Protein AF-A0A925V8D1-F1 (afdb_monomer)

Foldseek 3Di:
DLDPVVVVQVVFVVVVCVVDPCPVVCCVVLVKDKDKGAQPSPDQQQADPVNIWIKMKRLDDPVDDQWDADPVGIDGDIQIETAGRVLVVQCVVPPSVSNVQQSVLLNVDPCSSDRDPPDDRSD

Structure (mmCIF, N/CA/C/O backbone):
data_AF-A0A925V8D1-F1
#
_entry.id   AF-A0A925V8D1-F1
#
loop_
_atom_site.group_PDB
_atom_site.id
_atom_site.type_symbol
_atom_site.label_atom_id
_atom_site.label_alt_id
_atom_site.label_comp_id
_atom_site.label_asym_id
_atom_site.label_entity_id
_atom_site.label_seq_id
_atom_site.pdbx_PDB_ins_code
_atom_site.Cartn_x
_atom_site.Cartn_y
_atom_site.Cartn_z
_atom_site.occupancy
_atom_site.B_iso_or_equiv
_atom_site.auth_seq_id
_atom_site.auth_comp_id
_atom_site.auth_asym_id
_atom_site.auth_atom_id
_atom_site.pdbx_PDB_model_num
ATOM 1 N N . ALA A 1 1 ? 9.541 17.944 14.542 1.00 38.28 1 ALA A N 1
ATOM 2 C CA . ALA A 1 1 ? 8.964 18.484 13.297 1.00 38.28 1 ALA A CA 1
ATOM 3 C C . ALA A 1 1 ? 7.792 17.599 12.910 1.00 38.28 1 ALA A C 1
ATOM 5 O O . ALA A 1 1 ? 8.000 16.404 12.739 1.00 38.28 1 ALA A O 1
ATOM 6 N N . ILE A 1 2 ? 6.575 18.142 12.846 1.00 41.06 2 ILE A N 1
ATOM 7 C CA . ILE A 1 2 ? 5.410 17.414 12.327 1.00 41.06 2 ILE A CA 1
ATOM 8 C C . ILE A 1 2 ? 5.561 17.423 10.802 1.00 41.06 2 ILE A C 1
ATOM 10 O O . ILE A 1 2 ? 4.978 18.244 10.103 1.00 41.06 2 ILE A O 1
ATOM 14 N N . GLY A 1 3 ? 6.476 16.595 10.296 1.00 56.97 3 GLY A N 1
ATOM 15 C CA . GLY A 1 3 ? 6.485 16.254 8.881 1.00 56.97 3 GLY A CA 1
ATOM 16 C C . GLY A 1 3 ? 5.182 15.525 8.572 1.00 56.97 3 GLY A C 1
ATOM 17 O O . GLY A 1 3 ? 4.668 14.804 9.425 1.00 56.97 3 GLY A O 1
ATOM 18 N N . SER A 1 4 ? 4.620 15.746 7.384 1.00 84.12 4 SER A N 1
ATOM 19 C CA . SER A 1 4 ? 3.438 15.007 6.935 1.00 84.12 4 SER A CA 1
ATOM 20 C C . SER A 1 4 ? 3.664 13.507 7.157 1.00 84.12 4 SER A C 1
ATOM 22 O O . SER A 1 4 ? 4.673 12.973 6.703 1.00 84.12 4 SER A O 1
ATOM 24 N N . TRP A 1 5 ? 2.745 12.825 7.844 1.00 90.81 5 TRP A N 1
ATOM 25 C CA . TRP A 1 5 ? 2.820 11.381 8.110 1.00 90.81 5 TRP A CA 1
ATOM 26 C C . TRP A 1 5 ? 2.987 10.550 6.823 1.00 90.81 5 TRP A C 1
ATOM 28 O O . TRP A 1 5 ? 3.522 9.445 6.854 1.00 90.81 5 TRP A O 1
ATOM 38 N N . LEU A 1 6 ? 2.602 11.111 5.670 1.00 92.00 6 LEU A N 1
ATOM 39 C CA . LEU A 1 6 ? 2.858 10.549 4.344 1.00 92.00 6 LEU A CA 1
ATOM 40 C C . LEU A 1 6 ? 4.354 10.469 4.012 1.00 92.00 6 LEU A C 1
ATOM 42 O O . LEU A 1 6 ? 4.805 9.466 3.463 1.00 92.00 6 LEU A O 1
ATOM 46 N N . LEU A 1 7 ? 5.139 11.492 4.366 1.00 92.50 7 LEU A N 1
ATOM 47 C CA . LEU A 1 7 ? 6.595 11.447 4.216 1.00 92.50 7 LEU A CA 1
ATOM 48 C C . LEU A 1 7 ? 7.181 10.359 5.117 1.00 92.50 7 LEU A C 1
ATOM 50 O O . LEU A 1 7 ? 8.012 9.575 4.665 1.00 92.50 7 LEU A O 1
ATOM 54 N N . SER A 1 8 ? 6.697 10.263 6.358 1.00 91.38 8 SER A N 1
ATOM 55 C CA . SER A 1 8 ? 7.116 9.208 7.282 1.00 91.38 8 SER A CA 1
ATOM 56 C C . SER A 1 8 ? 6.787 7.811 6.756 1.00 91.38 8 SER A C 1
ATOM 58 O O . SER A 1 8 ? 7.603 6.911 6.911 1.00 91.38 8 SER A O 1
ATOM 60 N N . ALA A 1 9 ? 5.665 7.629 6.053 1.00 93.75 9 ALA A N 1
ATOM 61 C CA . ALA A 1 9 ? 5.346 6.360 5.402 1.00 93.75 9 ALA A CA 1
ATOM 62 C C . ALA A 1 9 ? 6.382 5.960 4.349 1.00 93.75 9 ALA A C 1
ATOM 64 O O . ALA A 1 9 ? 6.853 4.822 4.349 1.00 93.75 9 ALA A O 1
ATOM 65 N N . VAL A 1 10 ? 6.786 6.898 3.490 1.00 93.94 10 VAL A N 1
ATOM 66 C CA . VAL A 1 10 ? 7.833 6.640 2.493 1.00 93.94 10 VAL A CA 1
ATOM 67 C C . VAL A 1 10 ? 9.169 6.349 3.177 1.00 93.94 10 VAL A 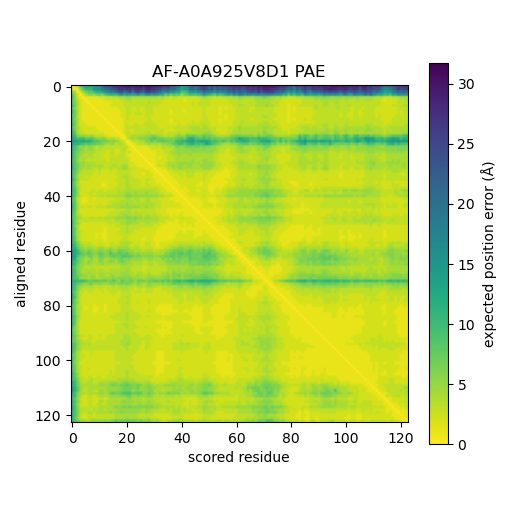C 1
ATOM 69 O O . VAL A 1 10 ? 9.854 5.406 2.784 1.00 93.94 10 VAL A O 1
ATOM 72 N N . GLN A 1 11 ? 9.534 7.105 4.218 1.00 94.19 11 GLN A N 1
ATOM 73 C CA . GLN A 1 11 ? 10.780 6.903 4.966 1.00 94.19 11 GLN A CA 1
ATOM 74 C C . GLN A 1 11 ? 10.842 5.523 5.633 1.00 94.19 11 GLN A C 1
ATOM 76 O O . GLN A 1 11 ? 11.807 4.790 5.431 1.00 94.19 11 GLN A O 1
ATOM 81 N N . GLU A 1 12 ? 9.806 5.137 6.375 1.00 93.81 12 GLU A N 1
ATOM 82 C CA . GLU A 1 12 ? 9.750 3.850 7.075 1.00 93.81 12 GLU A CA 1
ATOM 83 C C . GLU A 1 12 ? 9.778 2.656 6.110 1.00 93.81 12 GLU A C 1
ATOM 85 O O . GLU A 1 12 ? 10.501 1.681 6.334 1.00 93.81 12 GLU A O 1
ATOM 90 N N . VAL A 1 13 ? 9.043 2.735 4.993 1.00 93.38 13 VAL A N 1
ATOM 91 C CA . VAL A 1 13 ? 9.110 1.700 3.951 1.00 93.38 13 VAL A CA 1
ATOM 92 C C . VAL A 1 13 ? 10.498 1.655 3.322 1.00 93.38 13 VAL A C 1
ATOM 94 O O . VAL A 1 13 ? 11.020 0.569 3.094 1.00 93.38 13 VAL A O 1
ATOM 97 N N . SER A 1 14 ? 11.130 2.807 3.089 1.00 93.00 14 SER A N 1
ATOM 98 C CA . SER A 1 14 ? 12.487 2.865 2.533 1.00 93.00 14 SER A CA 1
ATOM 99 C C . SER A 1 14 ? 13.499 2.192 3.460 1.00 93.00 14 SER A C 1
ATOM 101 O O . SER A 1 14 ? 14.301 1.385 2.991 1.00 93.00 14 SER A O 1
ATOM 103 N N . TYR A 1 15 ? 13.425 2.441 4.773 1.00 91.75 15 TYR A N 1
ATOM 104 C CA . TYR A 1 15 ? 14.253 1.741 5.758 1.00 91.75 15 TYR A CA 1
ATOM 105 C C . TYR A 1 15 ? 13.968 0.241 5.791 1.00 91.75 15 TYR A C 1
ATOM 107 O O . TYR A 1 15 ? 14.907 -0.552 5.820 1.00 91.75 15 TYR A O 1
ATOM 115 N N . THR A 1 16 ? 12.698 -0.158 5.713 1.00 87.94 16 THR A N 1
ATOM 116 C CA . THR A 1 16 ? 12.327 -1.577 5.669 1.00 87.94 16 THR A CA 1
ATOM 117 C C . THR A 1 16 ? 12.907 -2.264 4.431 1.00 87.94 16 THR A C 1
ATOM 119 O O . THR A 1 16 ? 13.508 -3.326 4.546 1.00 87.94 16 THR A O 1
ATOM 122 N N . CYS A 1 17 ? 12.804 -1.640 3.257 1.00 88.69 17 CYS A N 1
ATOM 123 C CA . CYS A 1 17 ? 13.371 -2.153 2.008 1.00 88.69 17 CYS A CA 1
ATOM 124 C C . CYS A 1 17 ? 14.906 -2.182 2.011 1.00 88.69 17 CYS A C 1
ATOM 126 O O . CYS A 1 17 ? 15.501 -3.072 1.408 1.00 88.69 17 CYS A O 1
ATOM 128 N N . ALA A 1 18 ? 15.555 -1.210 2.656 1.00 89.62 18 ALA A N 1
ATOM 129 C CA . ALA A 1 18 ? 17.011 -1.164 2.766 1.00 89.62 18 ALA A CA 1
ATOM 130 C C . ALA A 1 18 ? 17.547 -2.219 3.748 1.00 89.62 18 ALA A C 1
ATOM 132 O O . ALA A 1 18 ? 18.579 -2.832 3.484 1.00 89.62 18 ALA A O 1
ATOM 133 N N . GLY A 1 19 ? 16.845 -2.444 4.864 1.00 86.38 19 GLY A N 1
ATOM 134 C CA . GLY A 1 19 ? 17.207 -3.446 5.871 1.00 86.38 19 GLY A CA 1
ATOM 135 C C . GLY A 1 19 ? 16.857 -4.878 5.462 1.00 86.38 19 GLY A C 1
ATOM 136 O O . GLY A 1 19 ? 17.552 -5.817 5.845 1.00 86.38 19 GLY A O 1
ATOM 137 N N . HIS A 1 20 ? 15.813 -5.051 4.649 1.00 79.38 20 HIS A N 1
ATOM 138 C CA . HIS A 1 20 ? 15.366 -6.341 4.134 1.00 79.38 20 HIS A CA 1
ATOM 139 C C . HIS A 1 20 ? 15.445 -6.346 2.606 1.00 79.38 20 HIS A C 1
ATOM 141 O O . HIS A 1 20 ? 14.546 -5.878 1.906 1.00 79.38 20 HIS A O 1
ATOM 147 N N . GLY A 1 21 ? 16.531 -6.907 2.071 1.00 75.88 21 GLY A N 1
ATOM 148 C CA . GLY A 1 21 ? 16.655 -7.140 0.635 1.00 75.88 21 GLY A CA 1
ATOM 149 C C . GLY A 1 21 ? 15.524 -8.025 0.090 1.00 75.88 21 GLY A C 1
ATOM 150 O O . GLY A 1 21 ? 14.888 -8.786 0.814 1.00 75.88 21 GLY A O 1
ATOM 151 N N . GLY A 1 22 ? 15.273 -7.946 -1.219 1.00 84.25 22 GLY A N 1
ATOM 152 C CA . GLY A 1 22 ? 14.327 -8.839 -1.900 1.00 84.25 22 GLY A CA 1
ATOM 153 C C . GLY A 1 22 ? 12.894 -8.319 -2.038 1.00 84.25 22 GLY A C 1
ATOM 154 O O . GLY A 1 22 ? 12.107 -8.966 -2.724 1.00 84.25 22 GLY A O 1
ATOM 155 N N . VAL A 1 23 ? 12.559 -7.130 -1.519 1.00 85.62 23 VAL A N 1
ATOM 156 C CA . VAL A 1 23 ? 11.227 -6.514 -1.726 1.00 85.62 23 VAL A CA 1
ATOM 157 C C . VAL A 1 23 ? 10.873 -6.410 -3.211 1.00 85.62 23 VAL A C 1
ATOM 159 O O . VAL A 1 23 ? 9.750 -6.716 -3.599 1.00 85.62 23 VAL A O 1
ATOM 162 N N . ARG A 1 24 ? 11.849 -6.078 -4.068 1.00 86.88 24 ARG A N 1
ATOM 163 C CA . ARG A 1 24 ? 11.671 -6.100 -5.527 1.00 86.88 24 ARG A CA 1
ATOM 164 C C . ARG A 1 24 ? 11.192 -7.467 -6.026 1.00 86.88 24 ARG A C 1
ATOM 166 O O . ARG A 1 24 ? 10.194 -7.529 -6.729 1.00 86.88 24 ARG A O 1
ATOM 173 N N . LYS A 1 25 ? 11.883 -8.543 -5.638 1.00 90.38 25 LYS A N 1
ATOM 174 C CA . LYS A 1 25 ? 11.542 -9.913 -6.043 1.00 90.38 25 LYS A CA 1
ATOM 175 C C . LYS A 1 25 ? 10.141 -10.294 -5.557 1.00 90.38 25 LYS A C 1
ATOM 177 O O . LYS A 1 25 ? 9.363 -10.832 -6.330 1.00 90.38 25 LYS A O 1
ATOM 182 N N . LEU A 1 26 ? 9.793 -9.930 -4.322 1.00 90.75 26 LEU A N 1
ATOM 183 C CA . LEU A 1 26 ? 8.455 -10.164 -3.775 1.00 90.75 26 LEU A CA 1
ATOM 184 C C . LEU A 1 26 ? 7.365 -9.428 -4.564 1.00 90.75 26 LEU A C 1
ATOM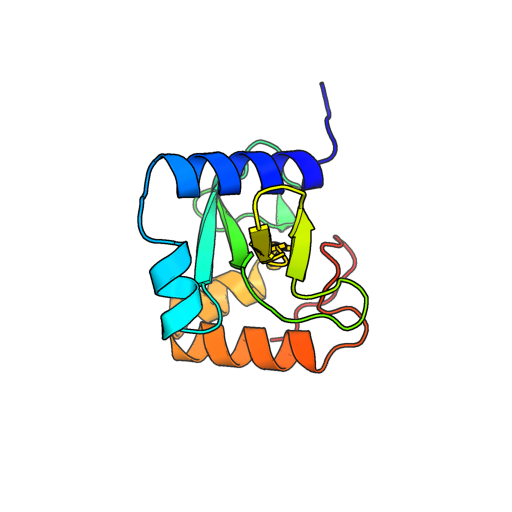 186 O O . LEU A 1 26 ? 6.311 -10.000 -4.817 1.00 90.75 26 LEU A O 1
ATOM 190 N N . ILE A 1 27 ? 7.604 -8.179 -4.974 1.00 90.62 27 ILE A N 1
ATOM 191 C CA . ILE A 1 27 ? 6.659 -7.432 -5.818 1.00 90.62 27 ILE A CA 1
ATOM 192 C C . ILE A 1 27 ? 6.552 -8.071 -7.209 1.00 90.62 27 ILE A C 1
ATOM 194 O O . ILE A 1 27 ? 5.457 -8.132 -7.763 1.00 90.62 27 ILE A O 1
ATOM 198 N N . ASP A 1 28 ? 7.663 -8.541 -7.777 1.00 91.00 28 ASP A N 1
ATOM 199 C CA . ASP A 1 28 ? 7.677 -9.205 -9.085 1.00 91.00 28 ASP A CA 1
ATOM 200 C C . ASP A 1 28 ? 6.898 -10.537 -9.055 1.00 91.00 28 ASP A C 1
ATOM 202 O O . ASP A 1 28 ? 6.150 -10.823 -9.987 1.00 91.00 28 ASP A O 1
ATOM 206 N N . GLU A 1 29 ? 7.011 -11.317 -7.976 1.00 91.56 29 GLU A N 1
ATOM 207 C CA . GLU A 1 29 ? 6.347 -12.623 -7.827 1.00 91.56 29 GLU A CA 1
ATOM 208 C C . GLU A 1 29 ? 4.884 -12.514 -7.371 1.00 91.56 29 GLU A C 1
ATOM 210 O O . GLU A 1 29 ? 4.022 -13.248 -7.851 1.00 91.56 29 GLU A O 1
ATOM 215 N N . MET A 1 30 ? 4.588 -11.603 -6.440 1.00 90.06 30 MET A N 1
ATOM 216 C CA . MET A 1 30 ? 3.286 -11.536 -5.761 1.00 90.06 30 MET A CA 1
ATOM 217 C C . MET A 1 30 ? 2.389 -10.401 -6.267 1.00 90.06 30 MET A C 1
ATOM 219 O O . MET A 1 30 ? 1.228 -10.312 -5.862 1.00 90.06 30 MET A O 1
ATOM 223 N N . GLY A 1 31 ? 2.915 -9.497 -7.098 1.00 91.19 31 GLY A N 1
ATOM 224 C CA . GLY A 1 31 ? 2.236 -8.293 -7.584 1.00 91.19 31 GLY A CA 1
ATOM 225 C C . GLY A 1 31 ? 2.126 -7.186 -6.531 1.00 91.19 31 GLY A C 1
ATOM 226 O O . GLY A 1 31 ? 2.517 -6.049 -6.790 1.00 91.19 31 GLY A O 1
ATOM 227 N N . THR A 1 32 ? 1.636 -7.518 -5.332 1.00 93.75 32 THR A N 1
ATOM 228 C CA . THR A 1 32 ? 1.555 -6.606 -4.184 1.00 93.75 32 THR A CA 1
ATOM 229 C C . THR A 1 32 ? 2.161 -7.209 -2.923 1.00 93.75 32 THR A C 1
ATOM 231 O O . THR A 1 32 ? 2.088 -8.419 -2.681 1.00 93.75 32 THR A O 1
ATOM 234 N N . VAL A 1 33 ? 2.730 -6.343 -2.083 1.00 94.00 33 VAL A N 1
ATOM 235 C CA . VAL A 1 33 ? 3.366 -6.715 -0.811 1.00 94.00 33 VAL A CA 1
ATOM 236 C C . VAL A 1 33 ? 2.820 -5.831 0.298 1.00 94.00 33 VAL A C 1
ATOM 238 O O . VAL A 1 33 ? 2.795 -4.612 0.161 1.00 94.00 33 VAL A O 1
ATOM 241 N N . SER A 1 34 ? 2.380 -6.444 1.394 1.00 94.12 34 SER A N 1
ATOM 242 C CA . SER A 1 34 ? 1.987 -5.737 2.612 1.00 94.12 34 SER A CA 1
ATOM 243 C C . SER A 1 34 ? 3.157 -5.702 3.588 1.00 94.12 34 SER A C 1
ATOM 245 O O . SER A 1 34 ? 3.789 -6.731 3.827 1.00 94.12 34 SER A O 1
ATOM 247 N N . VAL A 1 35 ? 3.418 -4.537 4.165 1.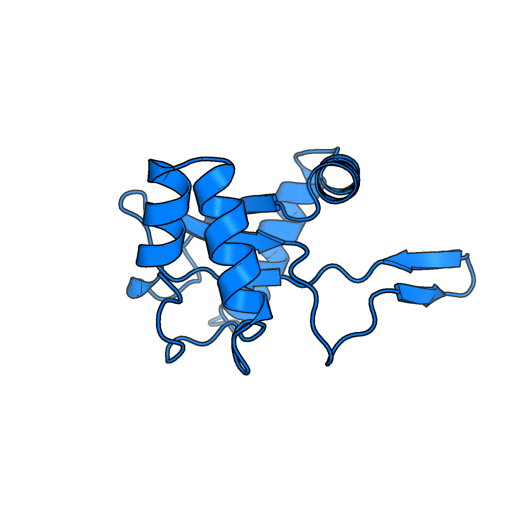00 93.25 35 VAL A N 1
ATOM 248 C CA . VAL A 1 35 ? 4.474 -4.300 5.148 1.00 93.25 35 VAL A CA 1
ATOM 249 C C . VAL A 1 35 ? 3.863 -3.548 6.320 1.00 93.25 35 VAL A C 1
ATOM 251 O O . VAL A 1 35 ? 3.089 -2.615 6.127 1.00 93.25 35 VAL A O 1
ATOM 254 N N . GLU A 1 36 ? 4.211 -3.935 7.538 1.00 94.75 36 GLU A N 1
ATOM 255 C CA . GLU A 1 36 ? 3.932 -3.113 8.711 1.00 94.75 36 GLU A CA 1
ATOM 256 C C . GLU A 1 36 ? 5.144 -2.231 9.018 1.00 94.75 36 GLU A C 1
ATOM 258 O O . GLU A 1 36 ? 6.283 -2.693 8.937 1.00 94.75 36 GLU A O 1
ATOM 263 N N . VAL A 1 37 ? 4.903 -0.985 9.418 1.00 94.50 37 VAL A N 1
ATOM 264 C CA . VAL A 1 37 ? 5.931 0.004 9.778 1.00 94.50 37 VAL A CA 1
ATOM 265 C C . VAL A 1 37 ? 5.667 0.615 11.154 1.00 94.50 37 VAL A C 1
ATOM 267 O O . VAL A 1 37 ? 4.621 0.368 11.762 1.00 94.50 37 VAL A O 1
ATOM 270 N N . SER A 1 38 ? 6.620 1.386 11.684 1.00 93.81 38 SER A N 1
ATOM 271 C CA . SER A 1 38 ? 6.419 2.125 12.935 1.00 93.81 38 SER A CA 1
ATOM 272 C C . SER A 1 38 ? 5.275 3.136 12.801 1.00 93.81 38 SER A C 1
ATOM 274 O O . SER A 1 38 ? 5.266 3.952 11.883 1.00 93.81 38 SER A O 1
ATOM 276 N N . GLY A 1 39 ? 4.322 3.129 13.739 1.00 92.94 39 GLY A N 1
ATOM 277 C CA . GLY A 1 39 ? 3.201 4.074 13.757 1.00 92.94 39 GLY A CA 1
ATOM 278 C C . GLY A 1 39 ? 3.512 5.427 14.405 1.00 92.94 39 GLY A C 1
ATOM 279 O O . GLY A 1 39 ? 2.642 6.292 14.426 1.00 92.94 39 GLY A O 1
ATOM 280 N N . ARG A 1 40 ? 4.730 5.656 14.924 1.00 91.94 40 ARG A N 1
ATOM 281 C CA . ARG A 1 40 ? 5.065 6.830 15.765 1.00 91.94 40 ARG A CA 1
ATOM 282 C C . ARG A 1 40 ? 4.708 8.181 15.128 1.00 91.94 40 ARG A C 1
ATOM 284 O O . ARG A 1 40 ? 4.332 9.103 15.844 1.00 91.94 40 ARG A O 1
ATOM 291 N N . ALA A 1 41 ? 4.852 8.307 13.811 1.00 91.50 41 ALA A N 1
ATOM 292 C CA . ALA A 1 41 ? 4.566 9.539 13.072 1.00 91.50 41 ALA A CA 1
ATOM 293 C C . ALA A 1 41 ? 3.176 9.556 12.406 1.00 91.50 41 ALA A C 1
ATOM 295 O O . ALA A 1 41 ? 2.842 10.513 11.713 1.00 91.50 41 ALA A O 1
ATOM 296 N N . PHE A 1 42 ? 2.374 8.506 12.592 1.00 94.06 42 PHE A N 1
ATOM 297 C CA . PHE A 1 42 ? 1.070 8.340 11.959 1.00 94.06 42 PHE A CA 1
ATOM 298 C C . PHE A 1 42 ? -0.075 8.689 12.913 1.00 94.06 42 PHE A C 1
ATOM 300 O O . PHE A 1 42 ? 0.049 8.480 14.122 1.00 94.06 42 PHE A O 1
ATOM 307 N N . PRO A 1 43 ? -1.227 9.131 12.384 1.00 94.12 43 PRO A N 1
ATOM 308 C CA . PRO A 1 43 ? -2.445 9.287 13.168 1.00 94.12 43 PRO A CA 1
ATOM 309 C C . PRO A 1 43 ? -2.843 7.998 13.915 1.00 94.12 43 PRO A C 1
ATOM 311 O O . PRO A 1 43 ? -2.860 6.930 13.297 1.00 94.12 43 PRO A O 1
ATOM 314 N N . PRO A 1 44 ? -3.226 8.079 15.206 1.00 94.19 44 PRO A N 1
ATOM 315 C CA . PRO A 1 44 ? -3.500 6.898 16.033 1.00 94.19 44 PRO A CA 1
ATOM 316 C C . PRO A 1 44 ? -4.578 5.945 15.504 1.00 94.19 44 PRO A C 1
ATOM 318 O O . PRO A 1 44 ? -4.515 4.747 15.745 1.00 94.19 44 PRO A O 1
ATOM 321 N N . HIS A 1 45 ? -5.564 6.442 14.756 1.00 93.00 45 HIS A N 1
ATOM 322 C CA . HIS A 1 45 ? -6.649 5.608 14.223 1.00 93.00 45 HIS A CA 1
ATOM 323 C C . HIS A 1 45 ? -6.203 4.645 13.105 1.00 93.00 45 HIS A C 1
ATOM 325 O O . HIS A 1 45 ? -6.951 3.738 12.750 1.00 93.00 45 HIS A O 1
ATOM 331 N N . LEU A 1 46 ? -4.999 4.825 12.550 1.00 95.31 46 LEU A N 1
ATOM 332 C CA . LEU A 1 46 ? -4.399 3.894 11.587 1.00 95.31 46 LEU A CA 1
ATOM 333 C C . LEU A 1 46 ? -3.625 2.758 12.269 1.00 95.31 46 LEU A C 1
ATOM 335 O O . LEU A 1 46 ? -3.153 1.845 11.594 1.00 95.31 46 LEU A O 1
ATOM 339 N N . HIS A 1 47 ? -3.436 2.829 13.588 1.00 96.62 47 HIS A N 1
ATOM 340 C CA . HIS A 1 47 ? -2.587 1.893 14.313 1.00 96.62 47 HIS A CA 1
ATOM 341 C C . HIS A 1 47 ? -3.318 0.572 14.561 1.00 96.62 47 HIS A C 1
ATOM 343 O O . HIS A 1 47 ? -4.483 0.545 14.962 1.00 96.62 47 HIS A O 1
ATOM 349 N N . ASN A 1 48 ? -2.609 -0.541 14.391 1.00 95.44 48 ASN A N 1
ATOM 350 C CA . ASN A 1 48 ? -3.023 -1.813 14.968 1.00 95.44 48 ASN A CA 1
ATOM 351 C C . ASN A 1 48 ? -2.792 -1.821 16.492 1.00 95.44 48 ASN A C 1
ATOM 353 O O . ASN A 1 48 ? -2.248 -0.884 17.078 1.00 95.44 48 ASN A O 1
ATOM 357 N N . GLN A 1 49 ? -3.163 -2.924 17.140 1.00 94.00 49 GLN A N 1
ATOM 358 C CA . GLN A 1 49 ? -2.993 -3.129 18.587 1.00 94.00 49 GLN A CA 1
ATOM 359 C C . GLN A 1 49 ? -1.535 -3.048 19.085 1.00 94.00 49 GLN A C 1
ATOM 361 O O . GLN A 1 49 ? -1.300 -2.922 20.282 1.00 94.00 49 GLN A O 1
ATOM 366 N N . HIS A 1 50 ? -0.555 -3.111 18.179 1.00 95.06 50 HIS A N 1
ATOM 367 C CA . HIS A 1 50 ? 0.874 -3.016 18.478 1.00 95.06 50 HIS A CA 1
ATOM 368 C C . HIS A 1 50 ? 1.453 -1.623 18.173 1.00 95.06 50 HIS A C 1
ATOM 370 O O . HIS A 1 50 ? 2.670 -1.451 18.197 1.00 95.06 50 HIS A O 1
ATOM 376 N N . GLY A 1 51 ? 0.614 -0.629 17.855 1.00 95.56 51 GLY A N 1
ATOM 377 C CA . GLY A 1 51 ? 1.074 0.717 17.498 1.00 95.56 51 GLY A CA 1
ATOM 378 C C . GLY A 1 51 ? 1.768 0.781 16.133 1.00 95.56 51 GLY A C 1
ATOM 379 O O . GLY A 1 51 ? 2.589 1.669 15.893 1.00 95.56 51 GLY A O 1
ATOM 380 N N . ARG A 1 52 ? 1.491 -0.183 15.246 1.00 96.44 52 ARG A N 1
ATOM 381 C CA . ARG A 1 52 ? 2.066 -0.270 13.898 1.00 96.44 52 ARG A CA 1
ATOM 382 C C . ARG A 1 52 ? 1.036 0.077 12.840 1.00 96.44 52 ARG A C 1
ATOM 384 O O . ARG A 1 52 ? -0.161 -0.086 13.057 1.00 96.44 52 ARG A O 1
ATOM 391 N N . VAL A 1 53 ? 1.512 0.533 11.688 1.00 96.88 53 VAL A N 1
ATOM 392 C CA . VAL A 1 53 ? 0.662 0.894 10.547 1.00 96.88 53 VAL A CA 1
ATOM 393 C C . VAL A 1 53 ? 0.961 -0.020 9.374 1.00 96.88 53 VAL A C 1
ATOM 395 O O . VAL A 1 53 ? 2.117 -0.328 9.090 1.00 96.88 53 VAL A O 1
ATOM 398 N N . GLY A 1 54 ? -0.099 -0.455 8.701 1.00 96.19 54 GLY A N 1
ATOM 399 C CA . GLY A 1 54 ? -0.024 -1.301 7.523 1.00 96.19 54 GLY A CA 1
ATOM 400 C C . GLY A 1 54 ? 0.131 -0.471 6.260 1.00 96.19 54 GLY A C 1
ATOM 401 O O . GLY A 1 54 ? -0.528 0.552 6.078 1.00 96.19 54 GLY A O 1
ATOM 402 N N . VAL A 1 55 ? 0.979 -0.939 5.358 1.00 96.06 55 VAL A N 1
ATOM 403 C CA . VAL A 1 55 ? 1.222 -0.316 4.064 1.00 96.06 55 VAL A CA 1
ATOM 404 C C . VAL A 1 55 ? 1.194 -1.388 2.988 1.00 96.06 55 VAL A C 1
ATOM 406 O O . VAL A 1 55 ? 1.765 -2.464 3.156 1.00 96.06 55 VAL A O 1
ATOM 409 N N . LEU A 1 56 ? 0.539 -1.094 1.871 1.00 95.81 56 LEU A N 1
ATOM 410 C CA . LEU A 1 56 ? 0.477 -1.958 0.705 1.00 95.81 56 LEU A CA 1
ATOM 411 C C . LEU A 1 56 ? 1.267 -1.337 -0.447 1.00 95.81 56 LEU A C 1
ATOM 413 O O . LEU A 1 56 ? 1.050 -0.187 -0.830 1.00 95.81 56 LEU A O 1
ATOM 417 N N . LEU A 1 57 ? 2.190 -2.119 -0.997 1.00 94.31 57 LEU A N 1
ATOM 418 C CA . LEU A 1 57 ? 3.067 -1.735 -2.093 1.00 94.31 57 LEU A CA 1
ATOM 419 C C . LEU A 1 57 ? 2.607 -2.391 -3.391 1.00 94.31 57 LEU A C 1
ATOM 421 O O . LEU A 1 57 ? 2.262 -3.574 -3.404 1.00 94.31 57 LEU A O 1
ATOM 425 N N . GLY A 1 58 ? 2.666 -1.637 -4.488 1.00 92.25 58 GLY A N 1
ATOM 426 C CA . GLY A 1 58 ? 2.488 -2.168 -5.841 1.00 92.25 58 GLY A CA 1
ATOM 427 C C . GLY A 1 58 ? 1.048 -2.201 -6.346 1.00 92.25 58 GLY A C 1
ATOM 428 O O . GLY A 1 58 ? 0.810 -2.753 -7.416 1.00 92.25 58 GLY A O 1
ATOM 429 N N . VAL A 1 59 ? 0.095 -1.595 -5.628 1.00 92.12 59 VAL A N 1
ATOM 430 C CA . VAL A 1 59 ? -1.261 -1.384 -6.158 1.00 92.12 59 VAL A CA 1
ATOM 431 C C . VAL A 1 59 ? -1.166 -0.429 -7.353 1.00 92.12 59 VAL A C 1
ATOM 433 O O . VAL A 1 59 ? -0.726 0.707 -7.172 1.00 92.12 59 VAL A O 1
ATOM 436 N N . PRO A 1 60 ? -1.522 -0.856 -8.576 1.00 87.75 60 PRO A N 1
ATOM 437 C CA . PRO A 1 60 ? -1.422 -0.001 -9.749 1.00 87.75 60 PRO A CA 1
ATOM 438 C C . PRO A 1 60 ? -2.396 1.175 -9.649 1.00 87.75 60 PRO A C 1
ATOM 440 O O . PRO A 1 60 ? -3.477 1.068 -9.076 1.00 87.75 60 PRO A O 1
ATOM 443 N N . THR A 1 61 ? -2.017 2.299 -10.249 1.00 85.06 61 THR A N 1
ATOM 444 C CA . THR A 1 61 ? -2.854 3.496 -10.336 1.00 85.06 61 THR A CA 1
ATOM 445 C C . THR A 1 61 ? -2.761 4.099 -11.731 1.00 85.06 61 THR A C 1
ATOM 447 O O . THR A 1 61 ? -1.712 4.036 -12.368 1.00 85.06 61 THR A O 1
ATOM 450 N N . ALA A 1 62 ? -3.855 4.691 -12.206 1.00 83.62 62 ALA A N 1
ATOM 451 C CA . ALA A 1 62 ? -3.889 5.374 -13.496 1.00 83.62 62 ALA A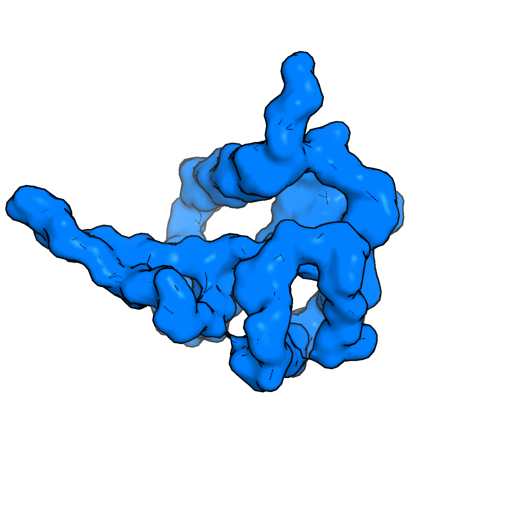 CA 1
ATOM 452 C C . ALA A 1 62 ? -3.164 6.733 -13.475 1.00 83.62 62 ALA A C 1
ATOM 454 O O . ALA A 1 62 ? -2.853 7.270 -14.534 1.00 83.62 62 ALA A O 1
ATOM 455 N N . VAL A 1 63 ? -2.895 7.297 -12.288 1.00 85.69 63 VAL A N 1
ATOM 456 C CA . VAL A 1 63 ? -2.327 8.652 -12.155 1.00 85.69 63 VAL A CA 1
ATOM 457 C C . VAL A 1 63 ? -0.798 8.694 -12.078 1.00 85.69 63 VAL A C 1
ATOM 459 O O . VAL A 1 63 ? -0.215 9.760 -12.245 1.00 85.69 63 VAL A O 1
ATOM 462 N N . VAL A 1 64 ? -0.135 7.559 -11.830 1.00 85.75 64 VAL A N 1
ATOM 463 C CA . VAL A 1 64 ? 1.333 7.465 -11.747 1.00 85.75 64 VAL A CA 1
ATOM 464 C C . VAL A 1 64 ? 1.817 6.430 -12.763 1.00 85.75 64 VAL A C 1
ATOM 466 O O . VAL A 1 64 ? 1.319 5.303 -12.751 1.00 85.75 64 VAL A O 1
ATOM 469 N N . PRO A 1 65 ? 2.786 6.762 -13.637 1.00 91.31 65 PRO A N 1
ATOM 470 C CA . PRO A 1 65 ? 3.308 5.801 -14.600 1.00 91.31 65 PRO A CA 1
ATOM 471 C C . PRO A 1 65 ? 4.027 4.659 -13.876 1.00 91.31 65 PRO A C 1
ATOM 473 O O . PRO A 1 65 ? 4.726 4.881 -12.894 1.00 91.31 65 PRO A O 1
ATOM 476 N N . GLY A 1 66 ? 3.922 3.429 -14.381 1.00 91.25 66 GLY A N 1
ATOM 477 C CA . GLY A 1 66 ? 4.596 2.280 -13.755 1.00 91.25 66 GLY A CA 1
ATOM 478 C C . GLY A 1 66 ? 6.126 2.315 -13.862 1.00 91.25 66 GLY A C 1
ATOM 479 O O . GLY A 1 66 ? 6.814 1.633 -13.104 1.00 91.25 66 GLY A O 1
ATOM 480 N N . TRP A 1 67 ? 6.668 3.098 -14.797 1.00 94.50 67 TRP A N 1
ATOM 481 C CA . TRP A 1 67 ? 8.102 3.226 -15.040 1.00 94.50 67 TRP A CA 1
ATOM 482 C C . TRP A 1 67 ? 8.462 4.640 -15.481 1.00 94.50 67 TRP A C 1
ATOM 484 O O . TRP A 1 67 ? 7.695 5.277 -16.201 1.00 94.50 67 TRP A O 1
ATOM 494 N N . ILE A 1 68 ? 9.668 5.071 -15.130 1.00 95.88 68 ILE A N 1
ATOM 495 C CA . ILE A 1 68 ? 10.305 6.279 -15.659 1.00 95.88 68 ILE A CA 1
ATOM 496 C C . ILE A 1 68 ? 11.648 5.925 -16.298 1.00 95.88 68 ILE A C 1
ATOM 498 O O . ILE A 1 68 ? 12.311 4.967 -15.888 1.00 95.88 68 ILE A O 1
ATOM 502 N N . THR A 1 69 ? 12.035 6.694 -17.312 1.00 97.19 69 THR A N 1
ATOM 503 C CA . THR A 1 69 ? 13.346 6.583 -17.958 1.00 97.19 69 THR A CA 1
ATOM 504 C C . THR A 1 69 ? 14.318 7.545 -17.290 1.00 97.19 69 THR A C 1
ATOM 506 O O . THR A 1 69 ? 14.005 8.714 -17.081 1.00 97.19 69 THR A O 1
ATOM 509 N N . LEU A 1 70 ? 15.496 7.035 -16.961 1.00 96.38 70 LEU A N 1
ATOM 510 C CA . LEU A 1 70 ? 16.644 7.748 -16.420 1.00 96.38 70 LEU A CA 1
ATOM 511 C C . LEU A 1 70 ? 17.814 7.597 -17.411 1.00 96.38 70 LEU A C 1
ATOM 513 O O . LEU A 1 70 ? 17.781 6.679 -18.233 1.00 96.38 70 LEU A O 1
ATOM 517 N N . PRO A 1 71 ? 18.862 8.439 -17.337 1.00 97.00 71 PRO A N 1
ATOM 518 C CA . PRO A 1 71 ? 20.027 8.309 -18.218 1.00 97.00 71 PRO A CA 1
ATOM 519 C C . PRO A 1 71 ? 20.649 6.903 -18.209 1.00 97.00 71 PRO A C 1
ATOM 521 O O . PRO A 1 71 ? 20.996 6.377 -19.258 1.00 97.00 71 PRO A O 1
ATOM 524 N N . GLU A 1 72 ? 20.694 6.269 -17.035 1.00 95.25 72 GLU A N 1
ATOM 525 C CA . GLU A 1 72 ? 21.321 4.956 -16.815 1.00 95.25 72 GLU A CA 1
ATOM 526 C C . GLU A 1 72 ? 20.339 3.769 -16.905 1.00 95.25 72 GLU A C 1
ATOM 528 O O . GLU A 1 72 ? 20.679 2.644 -16.540 1.00 95.25 72 GLU A O 1
ATOM 533 N N . GLY A 1 73 ? 19.090 3.985 -17.339 1.00 95.56 73 GLY A N 1
ATOM 534 C CA . GLY A 1 73 ? 18.117 2.901 -17.513 1.00 95.56 73 GLY A CA 1
ATOM 535 C C . GLY A 1 73 ? 16.692 3.253 -17.098 1.00 95.56 73 GLY A C 1
ATOM 536 O O . GLY A 1 73 ? 16.239 4.384 -17.235 1.00 95.56 73 GLY A O 1
ATOM 537 N N . ARG A 1 74 ? 15.932 2.263 -16.619 1.00 95.88 74 ARG A N 1
ATOM 538 C CA . ARG A 1 74 ? 14.523 2.443 -16.233 1.00 95.88 74 ARG A CA 1
ATOM 539 C C . ARG A 1 74 ? 14.321 2.170 -14.751 1.00 95.88 74 ARG A C 1
ATOM 541 O O . ARG A 1 74 ? 14.778 1.150 -14.244 1.00 95.88 74 ARG A O 1
ATOM 548 N N . ALA A 1 75 ? 13.567 3.038 -14.086 1.00 93.56 75 ALA A N 1
ATOM 549 C CA . ALA A 1 75 ? 13.141 2.841 -12.706 1.00 93.56 75 ALA A CA 1
ATOM 550 C C 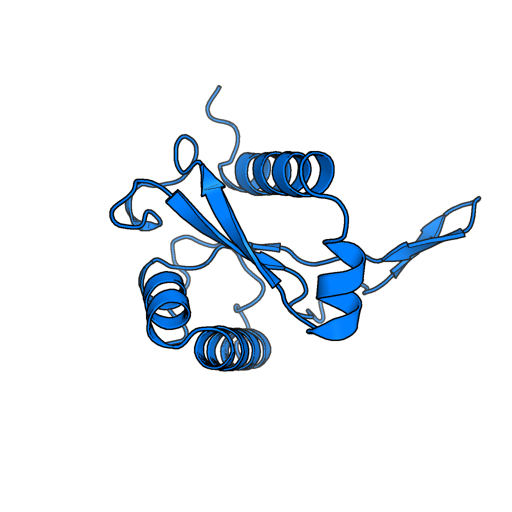. ALA A 1 75 ? 11.650 2.502 -12.659 1.00 93.56 75 ALA A C 1
ATOM 552 O O . ALA A 1 75 ? 10.833 3.192 -13.273 1.00 93.56 75 ALA A O 1
ATOM 553 N N . ARG A 1 76 ? 11.294 1.433 -11.940 1.00 92.56 76 ARG A N 1
ATOM 554 C CA . ARG A 1 76 ? 9.895 1.088 -11.662 1.00 92.56 76 ARG A CA 1
ATOM 555 C C . ARG A 1 76 ? 9.388 2.015 -10.570 1.00 92.56 76 ARG A C 1
ATOM 557 O O . ARG A 1 76 ? 10.006 2.093 -9.511 1.00 92.56 76 ARG A O 1
ATOM 564 N N . LEU A 1 77 ? 8.254 2.665 -10.798 1.00 92.81 77 LEU A N 1
ATOM 565 C CA . LEU A 1 77 ? 7.543 3.352 -9.727 1.00 92.81 77 LEU A CA 1
ATOM 566 C C . LEU A 1 77 ? 6.588 2.356 -9.072 1.00 92.81 77 LEU A C 1
ATOM 568 O O . LEU A 1 77 ? 5.750 1.746 -9.736 1.00 92.81 77 LEU A O 1
ATOM 572 N N . VAL A 1 78 ? 6.745 2.167 -7.765 1.00 92.12 78 VAL A N 1
ATOM 573 C CA . VAL A 1 78 ? 5.908 1.274 -6.961 1.00 92.12 78 VAL A CA 1
ATOM 574 C C . VAL A 1 78 ? 5.038 2.143 -6.056 1.00 92.12 78 VAL A C 1
ATOM 576 O O . VAL A 1 78 ? 5.572 2.758 -5.131 1.00 92.12 78 VAL A O 1
ATOM 579 N N . PRO A 1 79 ? 3.718 2.220 -6.299 1.00 92.19 79 PRO A N 1
ATOM 580 C CA . PRO A 1 79 ? 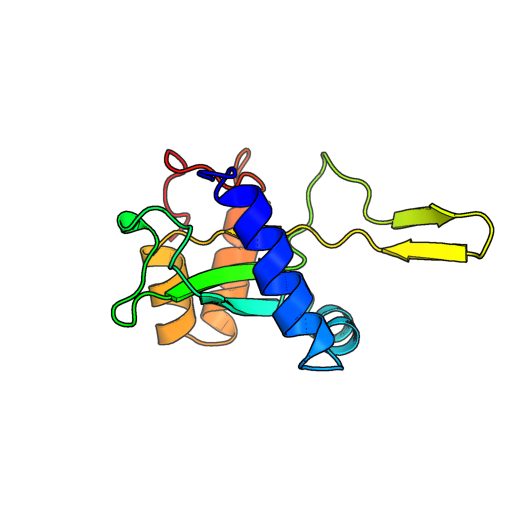2.829 2.987 -5.442 1.00 92.19 79 PRO A CA 1
ATOM 581 C C . PRO A 1 79 ? 2.789 2.419 -4.027 1.00 92.19 79 PRO A C 1
ATOM 583 O O . PRO A 1 79 ? 2.775 1.201 -3.827 1.00 92.19 79 PRO A O 1
ATOM 586 N N . LEU A 1 80 ? 2.737 3.331 -3.063 1.00 93.81 80 LEU A N 1
ATOM 587 C CA . LEU A 1 80 ? 2.593 3.057 -1.644 1.00 93.81 80 LEU A CA 1
ATOM 588 C C . LEU A 1 80 ? 1.202 3.520 -1.214 1.00 93.81 80 LEU A C 1
ATOM 590 O O . LEU A 1 80 ? 0.876 4.697 -1.349 1.00 93.81 80 LEU A O 1
ATOM 594 N N . THR A 1 81 ? 0.394 2.602 -0.688 1.00 94.81 81 THR A N 1
ATOM 595 C CA . THR A 1 81 ? -0.932 2.908 -0.136 1.00 94.81 81 THR A CA 1
ATOM 596 C C . THR A 1 81 ? -0.963 2.554 1.342 1.00 94.81 81 THR A C 1
ATOM 598 O O . THR A 1 81 ? -0.733 1.403 1.708 1.00 94.81 81 THR A O 1
ATOM 601 N N . VAL A 1 82 ? -1.245 3.529 2.201 1.00 96.00 82 VAL A N 1
ATOM 602 C CA . VAL A 1 82 ? -1.439 3.284 3.632 1.00 96.00 82 VAL A CA 1
ATOM 603 C C . VAL A 1 82 ? -2.806 2.641 3.851 1.00 96.00 82 VAL A C 1
ATOM 605 O O . VAL A 1 82 ? -3.828 3.103 3.330 1.00 96.00 82 VAL A O 1
ATOM 608 N N . LEU A 1 83 ? -2.800 1.539 4.594 1.00 96.50 83 LEU A N 1
ATOM 609 C CA . LEU A 1 83 ? -3.989 0.769 4.918 1.00 96.50 83 LEU A CA 1
ATOM 610 C C . LEU A 1 83 ? -4.735 1.437 6.068 1.00 96.50 83 LEU A C 1
ATOM 612 O O . LEU A 1 83 ? -4.132 1.937 7.020 1.00 96.50 83 LEU A O 1
ATOM 616 N N . THR A 1 84 ? -6.059 1.404 5.999 1.00 96.50 84 THR A N 1
ATOM 617 C CA . THR A 1 84 ? -6.883 1.641 7.184 1.00 96.50 84 THR A CA 1
ATOM 618 C C . THR A 1 84 ? -6.695 0.481 8.166 1.00 96.50 84 THR A C 1
ATOM 620 O O . THR A 1 84 ? -6.298 -0.623 7.779 1.00 96.50 84 THR A O 1
ATOM 623 N N . LYS A 1 85 ? -7.004 0.703 9.448 1.00 96.50 85 LYS A N 1
ATOM 624 C CA . LYS A 1 85 ? -6.928 -0.362 10.456 1.00 96.50 85 LYS A CA 1
ATOM 625 C C . LYS A 1 85 ? -7.769 -1.603 10.074 1.00 96.50 85 LYS A C 1
ATOM 627 O O . LYS A 1 85 ? -7.208 -2.694 10.132 1.00 96.50 85 LYS A O 1
ATOM 632 N N . PRO A 1 86 ? -9.037 -1.482 9.618 1.00 97.25 86 PRO A N 1
ATOM 633 C CA . PRO A 1 86 ? -9.823 -2.645 9.189 1.00 97.25 86 PRO A CA 1
ATOM 634 C C . PRO A 1 86 ? -9.188 -3.437 8.040 1.00 97.25 86 PRO A C 1
ATOM 636 O O . PRO A 1 86 ? -9.213 -4.664 8.053 1.00 97.25 86 PRO A O 1
ATOM 639 N N . GLU A 1 87 ? -8.567 -2.763 7.069 1.00 98.00 87 GLU A N 1
ATOM 640 C CA . GLU A 1 87 ? -7.879 -3.434 5.959 1.00 98.00 87 GLU A CA 1
ATOM 641 C C . GLU A 1 87 ? -6.644 -4.205 6.432 1.00 98.00 87 GLU A C 1
ATOM 643 O O . GLU A 1 87 ? -6.425 -5.336 5.997 1.00 98.00 87 GLU A O 1
ATOM 648 N N . LEU A 1 88 ? -5.846 -3.623 7.334 1.00 97.88 88 LEU A N 1
ATOM 649 C CA . LEU A 1 88 ? -4.708 -4.322 7.930 1.00 97.88 88 LEU A CA 1
ATOM 650 C C . LEU A 1 88 ? -5.170 -5.535 8.745 1.00 97.88 88 LEU A C 1
ATOM 652 O O . LEU A 1 88 ? -4.623 -6.623 8.570 1.00 97.88 88 LEU A O 1
ATOM 656 N N . ASP A 1 89 ? -6.193 -5.367 9.582 1.00 97.50 89 ASP A N 1
ATOM 657 C CA . ASP A 1 89 ? -6.763 -6.453 10.383 1.00 97.50 89 ASP A CA 1
ATOM 658 C C . ASP A 1 89 ? -7.299 -7.578 9.475 1.00 97.50 89 ASP A C 1
ATOM 660 O O . ASP A 1 89 ? -7.071 -8.761 9.734 1.00 97.50 89 ASP A O 1
ATOM 664 N N . HIS A 1 90 ? -7.934 -7.229 8.350 1.00 98.19 90 HIS A N 1
ATOM 665 C CA . HIS A 1 90 ? -8.399 -8.195 7.356 1.00 98.19 90 HIS A CA 1
ATOM 666 C C . HIS A 1 90 ? -7.243 -8.964 6.700 1.00 98.19 90 HIS A C 1
ATOM 668 O O . HIS A 1 90 ? -7.340 -10.179 6.516 1.00 98.19 90 HIS A O 1
ATOM 674 N N . ILE A 1 91 ? -6.137 -8.292 6.361 1.00 98.00 91 ILE A N 1
ATOM 675 C CA . ILE A 1 91 ? -4.937 -8.953 5.825 1.00 98.00 91 ILE A CA 1
ATOM 676 C C . ILE A 1 91 ? -4.317 -9.878 6.873 1.00 98.00 91 ILE A C 1
ATOM 678 O O . ILE A 1 91 ? -3.955 -11.003 6.538 1.00 98.00 91 ILE A O 1
ATOM 682 N N . ALA A 1 92 ? -4.226 -9.445 8.131 1.00 96.81 92 ALA A N 1
ATOM 683 C CA . ALA A 1 92 ? -3.693 -10.266 9.214 1.00 96.81 92 ALA A CA 1
ATOM 684 C C . ALA A 1 92 ? -4.534 -11.536 9.435 1.00 96.81 92 ALA A C 1
ATOM 686 O O . ALA A 1 92 ? -3.976 -12.617 9.610 1.00 96.81 92 ALA A O 1
ATOM 687 N N . ALA A 1 93 ? -5.864 -11.425 9.355 1.00 97.75 93 ALA A N 1
ATOM 688 C CA . ALA A 1 93 ? -6.779 -12.549 9.541 1.00 97.75 93 ALA A CA 1
ATOM 689 C C . ALA A 1 93 ? -6.782 -13.556 8.372 1.00 97.75 93 ALA A C 1
ATOM 691 O O . ALA A 1 93 ? -6.979 -14.748 8.596 1.00 97.75 93 ALA A O 1
ATOM 692 N N . HIS A 1 94 ? -6.558 -13.104 7.131 1.00 97.75 94 HIS A N 1
ATOM 693 C CA . HIS A 1 94 ? -6.728 -13.936 5.925 1.00 97.75 94 HIS A CA 1
ATOM 694 C C . HIS A 1 94 ? -5.436 -14.142 5.111 1.00 97.75 94 HIS A C 1
ATOM 696 O O . HIS A 1 94 ? -5.455 -14.749 4.034 1.00 97.75 94 HIS A O 1
ATOM 702 N N . GLY A 1 95 ? -4.306 -13.613 5.582 1.00 96.31 95 GLY A N 1
ATOM 703 C CA . GLY A 1 95 ? -2.993 -13.745 4.958 1.00 96.31 95 GLY A CA 1
ATOM 704 C C . GLY A 1 95 ? -2.958 -13.280 3.498 1.00 96.31 95 GLY A C 1
ATOM 705 O O . GLY A 1 95 ? -3.405 -12.185 3.145 1.00 96.31 95 GLY A O 1
ATOM 706 N N . VAL A 1 96 ? -2.411 -14.128 2.619 1.00 95.44 96 VAL A N 1
ATOM 707 C CA . VAL A 1 96 ? -2.257 -13.825 1.184 1.00 95.44 96 VAL A CA 1
ATOM 708 C C . VAL A 1 96 ? -3.596 -13.503 0.521 1.00 95.44 96 VAL A C 1
ATOM 710 O O . VAL A 1 96 ? -3.650 -12.565 -0.275 1.00 95.44 96 VAL A O 1
ATOM 713 N N . GLN A 1 97 ? -4.672 -14.220 0.861 1.00 97.00 97 GLN A N 1
ATOM 714 C CA . GLN A 1 97 ? -5.981 -13.928 0.276 1.00 97.00 97 GLN A CA 1
ATOM 715 C C . GLN A 1 97 ? -6.543 -12.594 0.753 1.00 97.00 97 GLN A C 1
ATOM 717 O O . GLN A 1 97 ? -7.039 -11.829 -0.067 1.00 97.00 97 GLN A O 1
ATOM 722 N N . GLY A 1 98 ? -6.374 -12.257 2.035 1.00 97.88 98 GLY A N 1
ATOM 723 C CA . GLY A 1 98 ? -6.745 -10.934 2.541 1.00 97.88 98 GLY A CA 1
ATOM 724 C C . GLY A 1 98 ? -6.045 -9.816 1.772 1.00 97.88 98 GLY A C 1
ATOM 725 O O . GLY A 1 98 ? -6.684 -8.859 1.336 1.00 97.88 98 GLY A O 1
ATOM 726 N N . ARG A 1 99 ? -4.739 -9.973 1.509 1.00 97.62 99 ARG A N 1
ATOM 727 C CA . ARG A 1 99 ? -3.967 -9.002 0.718 1.00 97.62 99 ARG A CA 1
ATOM 728 C C . ARG A 1 99 ? -4.485 -8.869 -0.713 1.00 97.62 99 ARG A C 1
ATOM 730 O O . ARG A 1 99 ? -4.596 -7.750 -1.208 1.00 97.62 99 ARG A O 1
ATOM 737 N N . ILE A 1 100 ? -4.802 -9.981 -1.378 1.00 96.56 100 ILE A N 1
ATOM 738 C CA . ILE A 1 100 ? -5.340 -9.972 -2.747 1.00 96.56 100 ILE A CA 1
ATOM 739 C C . ILE A 1 100 ? -6.714 -9.293 -2.785 1.00 96.56 100 ILE A C 1
ATOM 741 O O . ILE A 1 100 ? -6.953 -8.465 -3.666 1.00 96.56 100 ILE A O 1
ATOM 745 N N . THR A 1 101 ? -7.594 -9.605 -1.832 1.00 97.75 101 THR A N 1
ATOM 746 C CA . THR A 1 101 ? -8.926 -8.998 -1.707 1.00 97.75 101 THR A CA 1
ATOM 747 C C . THR A 1 101 ? -8.828 -7.487 -1.538 1.00 97.75 101 THR A C 1
ATOM 749 O O . THR A 1 101 ? -9.403 -6.746 -2.337 1.00 97.75 101 THR A O 1
ATOM 752 N N . VAL A 1 102 ? -8.026 -7.022 -0.574 1.00 97.75 102 VAL A N 1
ATOM 753 C CA . VAL A 1 102 ? -7.811 -5.587 -0.336 1.00 97.75 102 VAL A CA 1
ATOM 754 C C . VAL A 1 102 ? -7.209 -4.911 -1.570 1.00 97.75 102 VAL A C 1
ATOM 756 O O . VAL A 1 102 ? -7.710 -3.878 -2.006 1.00 97.75 102 VAL A 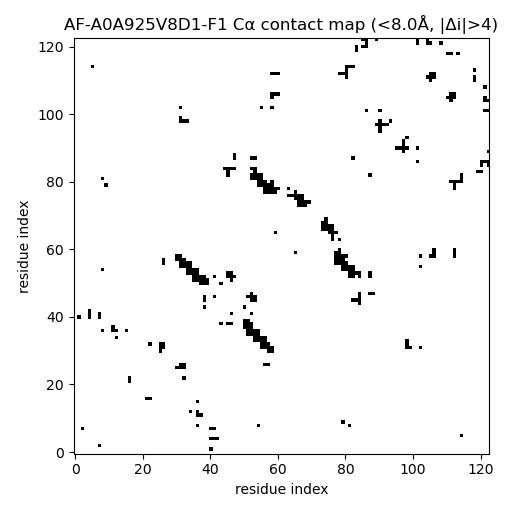O 1
ATOM 759 N N . ALA A 1 103 ? -6.185 -5.504 -2.194 1.00 96.50 103 ALA A N 1
ATOM 760 C CA . ALA A 1 103 ? -5.563 -4.937 -3.390 1.00 96.50 103 ALA A CA 1
ATOM 761 C C . ALA A 1 103 ? -6.567 -4.768 -4.542 1.00 96.50 103 ALA A C 1
ATOM 763 O O . ALA A 1 103 ? -6.615 -3.707 -5.160 1.00 96.50 103 ALA A O 1
ATOM 764 N N . ARG A 1 104 ? -7.401 -5.781 -4.814 1.00 95.81 104 ARG A N 1
ATOM 765 C CA . ARG A 1 104 ? -8.436 -5.709 -5.860 1.00 95.81 104 ARG A CA 1
ATOM 766 C C . ARG A 1 104 ? -9.471 -4.629 -5.568 1.00 95.81 104 ARG A C 1
ATOM 768 O O . ARG A 1 104 ? -9.839 -3.888 -6.475 1.00 95.81 104 ARG A O 1
ATOM 775 N N . ALA A 1 105 ? -9.914 -4.521 -4.319 1.00 96.62 105 ALA A N 1
ATOM 776 C CA . ALA A 1 105 ? -10.906 -3.532 -3.926 1.00 96.62 105 ALA A CA 1
ATOM 777 C C . ALA A 1 105 ? -10.350 -2.094 -3.996 1.00 96.62 105 ALA A C 1
ATOM 779 O O . ALA A 1 1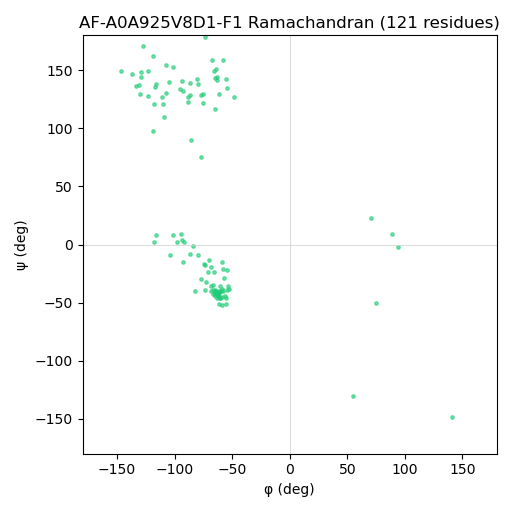05 ? -11.048 -1.186 -4.447 1.00 96.62 105 ALA A O 1
ATOM 780 N N . LEU A 1 106 ? -9.067 -1.886 -3.669 1.00 95.81 106 LEU A N 1
ATOM 781 C CA . LEU A 1 106 ? -8.390 -0.601 -3.884 1.00 95.81 106 LEU A CA 1
ATOM 782 C C . LEU A 1 106 ? -8.266 -0.257 -5.377 1.00 95.81 106 LEU A C 1
ATOM 784 O O . LEU A 1 106 ? -8.523 0.884 -5.746 1.00 95.81 106 LEU A O 1
ATOM 788 N N . ILE A 1 107 ? -7.939 -1.223 -6.244 1.00 94.25 107 ILE A N 1
ATOM 789 C CA . ILE A 1 107 ? -7.879 -1.006 -7.705 1.00 94.25 107 ILE A CA 1
ATOM 790 C C . ILE A 1 107 ? -9.247 -0.589 -8.260 1.00 94.25 107 ILE A C 1
ATOM 792 O O . ILE A 1 107 ? -9.323 0.289 -9.116 1.00 94.25 107 ILE A O 1
ATOM 796 N N . ALA A 1 108 ? -10.327 -1.208 -7.777 1.00 94.00 108 ALA A N 1
ATOM 797 C CA . ALA A 1 108 ? -11.688 -0.892 -8.206 1.00 94.00 108 ALA A CA 1
ATOM 798 C C . ALA A 1 108 ? -12.207 0.449 -7.649 1.00 94.00 108 ALA A C 1
ATOM 800 O O . ALA A 1 108 ? -13.188 0.992 -8.156 1.00 94.00 108 ALA A O 1
ATOM 801 N N . SER A 1 109 ? -11.569 0.989 -6.607 1.00 91.62 109 SER A N 1
ATOM 802 C CA . SER A 1 109 ? -11.986 2.227 -5.953 1.00 91.62 109 SER A CA 1
ATOM 803 C C . SER A 1 109 ? -11.391 3.461 -6.645 1.00 91.62 109 SER A C 1
ATOM 805 O O . SER A 1 109 ? -10.166 3.578 -6.734 1.00 91.62 109 SER A O 1
ATOM 807 N N . PRO A 1 110 ? -12.205 4.473 -7.015 1.00 87.38 110 PRO A N 1
ATOM 808 C CA . PRO A 1 110 ? -11.710 5.730 -7.590 1.00 87.38 110 PRO A CA 1
ATOM 809 C C . PRO A 1 110 ? -10.711 6.478 -6.699 1.00 87.38 110 PRO A C 1
ATOM 811 O O . PRO A 1 110 ? -9.969 7.334 -7.172 1.00 87.38 110 PRO A O 1
ATOM 814 N N . ARG A 1 111 ? -10.712 6.185 -5.393 1.00 87.44 111 ARG A N 1
ATOM 815 C CA . ARG A 1 111 ? -9.829 6.789 -4.387 1.00 87.44 111 ARG A CA 1
ATOM 816 C C . ARG A 1 111 ? -8.888 5.773 -3.739 1.00 87.44 111 ARG A C 1
ATOM 818 O O . ARG A 1 111 ? -8.212 6.122 -2.777 1.00 87.44 111 ARG A O 1
ATOM 825 N N . GLY A 1 112 ? -8.826 4.534 -4.232 1.00 86.12 112 GLY A N 1
ATOM 826 C CA . GLY A 1 112 ? -8.051 3.467 -3.594 1.00 86.12 112 GLY A CA 1
ATOM 827 C C . GLY A 1 112 ? -6.540 3.698 -3.603 1.00 86.12 112 GLY A C 1
ATOM 828 O O . GLY A 1 112 ? -5.845 3.212 -2.723 1.00 86.12 112 GLY A O 1
ATOM 829 N N . PHE A 1 113 ? -6.028 4.507 -4.533 1.00 83.19 113 PHE A N 1
ATOM 830 C CA . PHE A 1 113 ? -4.614 4.899 -4.560 1.00 83.19 113 PHE A CA 1
ATOM 831 C C . PHE A 1 113 ? -4.263 6.024 -3.567 1.00 83.19 113 PHE A C 1
ATOM 833 O O . PHE A 1 113 ? -3.089 6.359 -3.410 1.00 83.19 113 PHE A O 1
ATOM 840 N N . LEU A 1 114 ? -5.256 6.656 -2.928 1.00 88.62 114 LEU A N 1
ATOM 841 C CA . LEU A 1 114 ? -5.033 7.764 -2.005 1.00 88.62 114 LEU A CA 1
ATOM 842 C C . LEU A 1 114 ? -4.801 7.247 -0.586 1.00 88.62 114 LEU A C 1
ATOM 844 O O . LEU A 1 114 ? -5.635 6.557 -0.000 1.00 88.62 114 LEU A O 1
ATOM 848 N N . SER A 1 115 ? -3.696 7.681 0.012 1.00 91.62 115 SER A N 1
ATOM 849 C CA . SER A 1 115 ? -3.492 7.577 1.456 1.00 91.62 115 SER A CA 1
ATOM 850 C C . SER A 1 115 ? -4.135 8.800 2.116 1.00 91.62 115 SER A C 1
ATOM 852 O O . SER A 1 115 ? -3.507 9.849 2.231 1.00 91.62 115 SER A O 1
ATOM 854 N N . SER A 1 116 ? -5.412 8.688 2.484 1.00 90.38 116 SER A N 1
ATOM 855 C CA . SER A 1 116 ? -6.192 9.752 3.130 1.00 90.38 116 SER A CA 1
ATOM 856 C C . SER A 1 116 ? -6.872 9.230 4.392 1.00 90.38 116 SER A C 1
ATOM 858 O O . SER A 1 116 ? -7.324 8.088 4.416 1.00 90.38 116 SER A O 1
ATOM 860 N N . LEU A 1 117 ? -6.961 10.081 5.417 1.00 90.31 117 LEU A N 1
ATOM 861 C CA . LEU A 1 117 ? -7.613 9.757 6.692 1.00 90.31 117 LEU A CA 1
ATOM 862 C C . LEU A 1 117 ? -9.138 9.662 6.550 1.00 90.31 117 LEU A C 1
ATOM 864 O O . LEU A 1 117 ? -9.780 8.950 7.310 1.00 90.31 117 LEU A O 1
ATOM 868 N N . ASP A 1 118 ? -9.695 10.314 5.528 1.00 90.31 118 ASP A N 1
ATOM 869 C CA . ASP A 1 118 ? -11.129 10.294 5.224 1.00 90.31 118 ASP A CA 1
ATOM 870 C C . ASP A 1 118 ? -11.496 9.201 4.206 1.00 90.31 118 ASP A C 1
ATOM 872 O O . ASP A 1 118 ? -12.635 9.128 3.736 1.00 90.31 118 ASP A O 1
ATOM 876 N N . ARG A 1 119 ? -10.531 8.364 3.791 1.00 91.75 119 ARG A N 1
ATOM 877 C CA . ARG A 1 119 ? -10.806 7.252 2.878 1.00 91.75 119 ARG A CA 1
ATOM 878 C C . ARG A 1 119 ? -11.506 6.132 3.661 1.00 91.75 119 ARG A C 1
ATOM 880 O O . ARG A 1 119 ? -10.910 5.612 4.603 1.00 91.75 119 ARG A O 1
ATOM 887 N N . PRO A 1 120 ? -12.717 5.702 3.262 1.00 92.69 120 PRO A N 1
ATOM 888 C CA . PRO A 1 120 ? -13.335 4.535 3.876 1.00 92.69 120 PRO A CA 1
ATOM 889 C C . PRO A 1 120 ? -12.509 3.272 3.595 1.00 92.69 120 PRO A C 1
ATOM 891 O O . PRO A 1 120 ? -11.842 3.165 2.557 1.00 92.69 120 PRO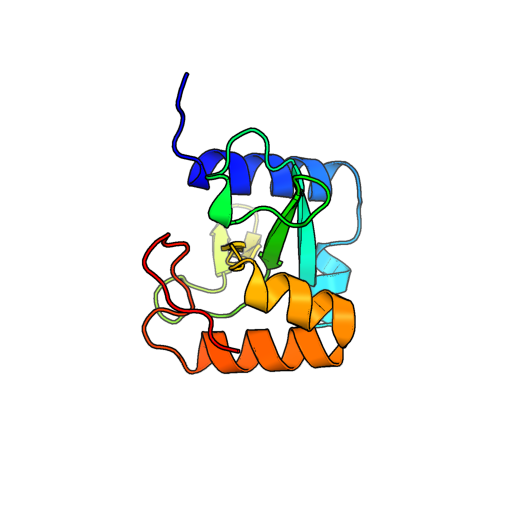 A O 1
ATOM 894 N N . SER A 1 121 ? -12.586 2.313 4.520 1.00 95.12 121 SER A N 1
ATOM 895 C CA . SER A 1 121 ? -12.100 0.948 4.298 1.00 95.12 121 SER A CA 1
ATOM 896 C C . SER A 1 121 ? -12.760 0.351 3.053 1.00 95.12 121 SER A C 1
ATOM 898 O O . SER A 1 121 ? -13.939 0.600 2.797 1.00 95.12 121 SER A O 1
ATOM 900 N N . VAL A 1 122 ? -12.007 -0.433 2.280 1.00 95.69 122 VAL A N 1
ATOM 901 C CA . VAL A 1 122 ? -12.547 -1.206 1.145 1.00 95.69 122 VAL A CA 1
ATOM 902 C C . VAL A 1 122 ? -12.983 -2.628 1.518 1.00 95.69 122 VAL A C 1
ATOM 904 O O . VAL A 1 122 ? -13.389 -3.391 0.640 1.00 95.69 122 VAL A O 1
ATOM 907 N N . VAL A 1 123 ? -12.876 -2.980 2.802 1.00 94.44 123 VAL A N 1
ATOM 908 C CA . VAL A 1 123 ? -13.353 -4.232 3.413 1.00 94.44 123 VAL A CA 1
ATOM 909 C C . VAL A 1 123 ? -14.279 -3.956 4.584 1.00 94.44 123 VAL A C 1
ATOM 911 O O . VAL A 1 123 ? -14.106 -2.886 5.221 1.00 94.44 123 VAL A O 1
#

Secondary structure (DSSP, 8-state):
----HHHHHHHHHHHHHHHSTTHHHHHHHHS-EEEEEE-TTS-GGG--TTSEEEEEE----SSS-SEEEETTEEEE---EEEPPHHHHHHHHHHHHHHHHHHHHHHHHSTTTT---TTPPP--

Mean predicted aligned error: 3.74 Å

Nearest PDB structures (foldseek):
  8z91-assembly1_A  TM=5.338E-01  e=8.029E+00  soil metagenome
  8trh-assembly1_N  TM=1.919E-01  e=9.721E+00  Homo sapiens

Solvent-accessible surface area (backbone atoms only — not comparable to full-atom values): 7139 Å² total; per-residue (Å²): 130,91,64,60,42,69,58,49,52,54,50,45,51,49,51,50,47,70,77,41,77,58,56,68,58,47,32,72,75,59,48,49,44,78,47,79,38,82,22,88,64,44,68,73,80,33,34,46,100,84,50,29,28,35,34,38,34,40,57,73,54,94,87,54,68,61,59,47,83,52,97,93,45,75,46,73,52,67,44,72,26,58,36,46,35,67,45,40,54,43,22,70,74,46,45,72,58,25,46,52,54,51,48,52,41,27,61,74,36,98,59,39,72,54,68,51,93,84,55,77,64,79,107

Radius of gyration: 14.23 Å; Cα contacts (8 Å, |Δi|>4): 185; chains: 1; bounding box: 35×32×37 Å

Sequence (123 aa):
AIGSWLLSAVQEVSYTCAGHGGVRKLIDEMGTVSVEVSGRAFPPHLHNQHGRVGVLLGVPTAVVPGWITLPEGRARLVPLTVLTKPELDHIAAHGVQGRITVARALIASPRGFLSSLDRPSVV

pLDDT: mean 91.74, std 8.48, range [38.28, 98.19]